Protein AF-A0A834KMZ2-F1 (afdb_monomer_lite)

Organism: Vespula germanica (NCBI:txid30212)

Structure (mmCIF, N/CA/C/O backbone):
data_AF-A0A834KMZ2-F1
#
_entry.id   AF-A0A834KMZ2-F1
#
loop_
_atom_site.group_PDB
_atom_site.id
_atom_site.type_symbol
_atom_site.label_atom_id
_atom_site.label_alt_id
_atom_site.label_comp_id
_atom_site.label_asym_id
_atom_site.label_entity_id
_atom_site.label_seq_id
_atom_site.pdbx_PDB_ins_code
_atom_site.Cartn_x
_atom_site.Cartn_y
_atom_site.Cartn_z
_atom_site.occupancy
_atom_site.B_iso_or_equiv
_atom_site.auth_seq_id
_atom_site.auth_comp_id
_atom_site.auth_asym_id
_atom_site.auth_atom_id
_atom_site.pdbx_PDB_model_num
ATOM 1 N N . MET A 1 1 ? -34.860 12.836 6.841 1.00 38.59 1 MET A N 1
ATOM 2 C CA . MET A 1 1 ? -33.614 12.216 7.350 1.00 38.59 1 MET A CA 1
ATOM 3 C C . MET A 1 1 ? -32.764 11.825 6.155 1.00 38.59 1 MET A C 1
ATOM 5 O O . MET A 1 1 ? -33.302 11.179 5.270 1.00 38.59 1 MET A O 1
ATOM 9 N N . GLY A 1 2 ? -31.499 12.254 6.106 1.00 48.66 2 GLY A N 1
ATOM 10 C CA . GLY A 1 2 ? -30.559 11.897 5.033 1.00 48.66 2 GLY A CA 1
ATOM 11 C C . GLY A 1 2 ? -29.766 13.084 4.485 1.00 48.66 2 GLY A C 1
ATOM 12 O O . GLY A 1 2 ? -29.866 13.385 3.303 1.00 48.66 2 GLY A O 1
ATOM 13 N N . LYS A 1 3 ? -29.006 13.790 5.333 1.00 41.50 3 LYS A N 1
ATOM 14 C CA . LYS A 1 3 ? -27.944 14.678 4.838 1.00 41.50 3 LYS A CA 1
ATOM 15 C C . LYS A 1 3 ? -26.815 13.779 4.329 1.00 41.50 3 LYS A C 1
ATOM 17 O O . LYS A 1 3 ? -26.200 13.083 5.126 1.00 41.50 3 LYS A O 1
ATOM 22 N N . SER A 1 4 ? -26.583 13.754 3.021 1.00 54.81 4 SER A N 1
ATOM 23 C CA . SER A 1 4 ? -25.369 13.185 2.437 1.00 54.81 4 SER A CA 1
ATOM 24 C C . SER A 1 4 ? -24.235 14.195 2.621 1.00 54.81 4 SER A C 1
ATOM 26 O O . SER A 1 4 ? -24.079 15.113 1.817 1.00 54.81 4 SER A O 1
ATOM 28 N N . GLU A 1 5 ? -23.500 14.070 3.725 1.00 51.50 5 GLU A N 1
ATOM 29 C CA . GLU A 1 5 ? -22.182 14.692 3.880 1.00 51.50 5 GLU A CA 1
ATOM 30 C C . GLU A 1 5 ? -21.244 14.168 2.777 1.00 51.50 5 GLU A C 1
ATOM 32 O O . GLU A 1 5 ? -21.395 13.011 2.362 1.00 51.50 5 GLU A O 1
ATOM 37 N N . PRO A 1 6 ? -20.293 14.971 2.264 1.00 47.72 6 PRO A N 1
ATOM 38 C CA . PRO A 1 6 ? -19.279 14.447 1.361 1.00 47.72 6 PRO A CA 1
ATOM 39 C C . PRO A 1 6 ? -18.529 13.338 2.104 1.00 47.72 6 PRO A C 1
ATOM 41 O O . PRO A 1 6 ? -17.932 13.558 3.156 1.00 47.72 6 PRO A O 1
ATOM 44 N N . SER A 1 7 ? -18.634 12.109 1.602 1.00 55.84 7 SER A N 1
ATOM 45 C CA . SER A 1 7 ? -17.973 10.946 2.182 1.00 55.84 7 SER A CA 1
ATOM 46 C C . SER A 1 7 ? -16.475 11.022 1.878 1.00 55.84 7 SER A C 1
ATOM 48 O O . SER A 1 7 ? -15.971 10.311 1.011 1.00 55.84 7 SER A O 1
ATOM 50 N N . ASP A 1 8 ? -15.763 11.909 2.564 1.00 56.94 8 ASP A N 1
ATOM 51 C CA . ASP A 1 8 ? -14.314 12.084 2.427 1.00 56.94 8 ASP A CA 1
ATOM 52 C C . ASP A 1 8 ? -13.521 10.975 3.145 1.00 56.94 8 ASP A C 1
ATOM 54 O O . ASP A 1 8 ? -12.294 11.028 3.231 1.00 56.94 8 ASP A 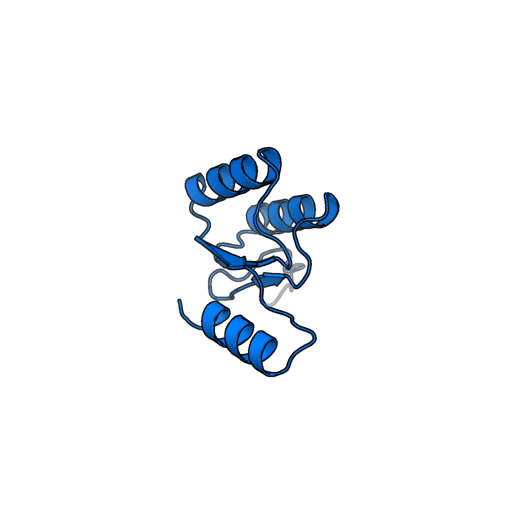O 1
ATOM 58 N N . THR A 1 9 ? -14.206 9.952 3.667 1.00 61.72 9 THR A N 1
ATOM 59 C CA . THR A 1 9 ? -13.630 8.864 4.459 1.00 61.72 9 THR A CA 1
ATOM 60 C C . THR A 1 9 ? -13.529 7.565 3.657 1.00 61.72 9 THR A C 1
ATOM 62 O O . THR A 1 9 ? -14.431 7.162 2.920 1.00 61.72 9 THR A O 1
ATOM 65 N N . CYS A 1 10 ? -12.388 6.891 3.787 1.00 70.25 10 CYS A N 1
ATOM 66 C CA . CYS A 1 10 ? -12.148 5.582 3.200 1.00 70.25 10 CYS A CA 1
ATOM 67 C C . CYS A 1 10 ? -12.906 4.501 3.977 1.00 70.25 10 CYS A C 1
ATOM 69 O O . CYS A 1 10 ? -13.019 4.538 5.201 1.00 70.25 10 CYS A O 1
ATOM 71 N N . PHE A 1 11 ? -13.415 3.502 3.257 1.00 73.38 11 PHE A N 1
ATOM 72 C CA . PHE A 1 11 ? -14.116 2.385 3.875 1.00 73.38 11 PHE A CA 1
ATOM 73 C C . PHE A 1 11 ? -13.100 1.400 4.452 1.00 73.38 11 PHE A C 1
ATOM 75 O O . PHE A 1 11 ? -12.328 0.795 3.711 1.00 73.38 11 PHE A O 1
ATOM 82 N N . LEU A 1 12 ? -13.180 1.169 5.761 1.00 70.00 12 LEU A N 1
ATOM 83 C CA . LEU A 1 12 ? -12.331 0.234 6.512 1.00 70.00 12 LEU A CA 1
ATOM 84 C C . LEU A 1 12 ? -12.299 -1.184 5.913 1.00 70.00 12 LEU A C 1
ATOM 86 O O . LEU A 1 12 ? -11.291 -1.879 5.981 1.00 70.00 12 LEU A O 1
ATOM 90 N N . ASN A 1 13 ? -13.398 -1.612 5.286 1.00 73.88 13 ASN A N 1
ATOM 91 C CA . ASN A 1 13 ? -13.540 -2.956 4.726 1.00 73.88 13 ASN A CA 1
ATOM 92 C C . ASN A 1 13 ? -13.140 -3.072 3.241 1.00 73.88 13 ASN A C 1
ATOM 94 O O . ASN A 1 13 ? -13.411 -4.097 2.617 1.00 73.88 13 ASN A O 1
ATOM 98 N N . LYS A 1 14 ? -12.555 -2.025 2.646 1.00 79.88 14 LYS A N 1
ATOM 99 C CA . LYS A 1 14 ? -12.092 -2.036 1.252 1.00 79.88 14 LYS A CA 1
ATOM 100 C C . LYS A 1 14 ? -10.567 -2.057 1.192 1.00 79.88 14 LYS A C 1
ATOM 102 O O . LYS A 1 14 ? -9.899 -1.426 2.006 1.00 79.88 14 LYS A O 1
ATOM 107 N N . SER A 1 15 ? -10.041 -2.770 0.202 1.00 80.06 15 SER A N 1
ATOM 108 C CA . SER A 1 15 ? -8.617 -2.771 -0.136 1.00 80.06 15 SER A CA 1
ATOM 109 C C . SER A 1 15 ? -8.359 -1.773 -1.257 1.00 80.06 15 SER A C 1
ATOM 111 O O . SER A 1 15 ? -9.040 -1.798 -2.284 1.00 80.06 15 SER A O 1
ATOM 113 N N . TYR A 1 16 ? -7.367 -0.908 -1.070 1.00 80.88 16 TYR A N 1
ATOM 114 C CA . TYR A 1 16 ? -6.982 0.111 -2.039 1.00 80.88 16 TYR A CA 1
ATOM 115 C C . TYR A 1 16 ? -5.720 -0.336 -2.772 1.00 80.88 16 TYR A C 1
ATOM 117 O O . TYR A 1 16 ? -4.692 -0.585 -2.144 1.00 80.88 16 TYR A O 1
ATOM 125 N N . VAL A 1 17 ? -5.806 -0.465 -4.097 1.00 79.00 17 VAL A N 1
ATOM 126 C CA . VAL A 1 17 ? -4.711 -0.958 -4.944 1.00 79.00 17 VAL A CA 1
ATOM 127 C C . VAL A 1 17 ? -4.160 0.175 -5.79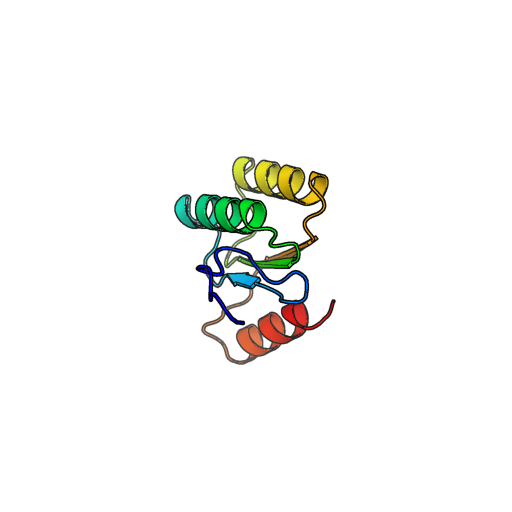6 1.00 79.00 17 VAL A C 1
ATOM 129 O O . VAL A 1 17 ? -4.918 0.830 -6.510 1.00 79.00 17 VAL A O 1
ATOM 132 N N . PHE A 1 18 ? -2.841 0.361 -5.778 1.00 77.69 18 PHE A N 1
ATOM 133 C CA . PHE A 1 18 ? -2.163 1.394 -6.561 1.00 77.69 18 PHE A CA 1
ATOM 134 C C . PHE A 1 18 ? -1.177 0.792 -7.551 1.00 77.69 18 PHE A C 1
ATOM 136 O O . PHE A 1 18 ? -0.192 0.158 -7.168 1.00 77.69 18 PHE A O 1
ATOM 143 N N . LEU A 1 19 ? -1.434 1.059 -8.831 1.00 72.56 19 LEU A N 1
ATOM 144 C CA . LEU A 1 19 ? -0.705 0.506 -9.969 1.00 72.56 19 LEU A CA 1
ATOM 145 C C . LEU A 1 19 ? 0.459 1.395 -10.445 1.00 72.56 19 LEU A C 1
ATOM 147 O O . LEU A 1 19 ? 0.641 1.531 -11.645 1.00 72.56 19 LEU A O 1
ATOM 151 N N . SER A 1 20 ? 1.192 2.051 -9.536 1.00 63.16 20 SER A N 1
ATOM 152 C CA . SER A 1 20 ? 2.370 2.915 -9.833 1.00 63.16 20 SER A CA 1
ATOM 153 C C . SER A 1 20 ? 2.819 3.750 -8.612 1.00 63.16 20 SER A C 1
ATOM 155 O O . SER A 1 20 ? 3.291 4.878 -8.740 1.00 63.16 20 SER A O 1
ATOM 157 N N . GLY A 1 21 ? 2.649 3.235 -7.390 1.00 59.97 21 GLY A N 1
ATOM 158 C CA . GLY A 1 21 ? 2.597 4.054 -6.167 1.00 59.97 21 GLY A CA 1
ATOM 159 C C . GLY A 1 21 ? 3.911 4.621 -5.604 1.00 59.97 21 GLY A C 1
ATOM 160 O O . GLY A 1 21 ? 3.867 5.219 -4.534 1.00 59.97 21 GLY A O 1
ATOM 161 N N . LEU A 1 22 ? 5.063 4.449 -6.262 1.00 59.75 22 LEU A N 1
ATOM 162 C CA . LEU A 1 22 ? 6.375 4.837 -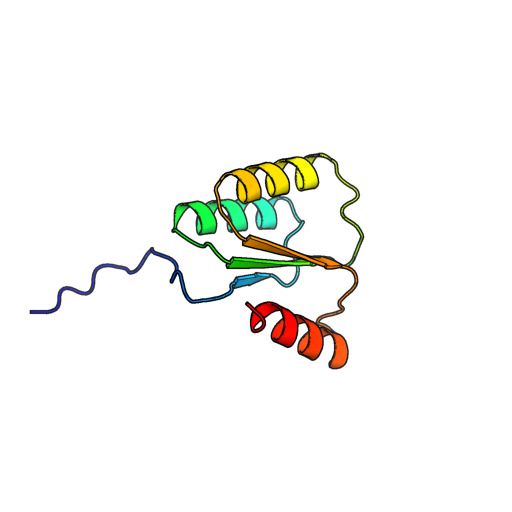5.702 1.00 59.75 22 LEU A CA 1
ATOM 163 C C . LEU A 1 22 ? 7.032 6.074 -6.327 1.00 59.75 22 LEU A C 1
ATOM 165 O O . LEU A 1 22 ? 8.163 6.408 -5.976 1.00 59.75 22 LEU A O 1
ATOM 169 N N . GLY A 1 23 ? 6.341 6.796 -7.211 1.00 62.53 23 GLY A N 1
ATOM 170 C CA . GLY A 1 23 ? 6.717 8.188 -7.477 1.00 62.53 23 GLY A CA 1
ATOM 171 C C . GLY A 1 23 ? 6.477 9.049 -6.228 1.00 62.53 23 GLY A C 1
ATOM 172 O O . GLY A 1 23 ? 5.628 8.704 -5.406 1.00 62.53 23 GLY A O 1
ATOM 173 N N . GLY A 1 24 ? 7.164 10.189 -6.084 1.00 68.06 24 GLY A N 1
ATOM 174 C CA . GLY A 1 24 ? 6.982 11.084 -4.924 1.00 68.06 24 GLY A CA 1
ATOM 175 C C . GLY A 1 24 ? 5.515 11.463 -4.661 1.00 68.06 24 GLY A C 1
ATOM 176 O O . GLY A 1 24 ? 5.083 11.530 -3.516 1.00 68.06 24 GLY A O 1
ATOM 177 N N . PHE A 1 25 ? 4.714 11.582 -5.723 1.00 75.62 25 PHE A N 1
ATOM 178 C CA . PHE A 1 25 ? 3.272 11.820 -5.637 1.00 75.62 25 PHE A CA 1
ATOM 179 C C . PHE A 1 25 ? 2.470 10.624 -5.091 1.00 75.62 25 PHE A C 1
ATOM 181 O O . PHE A 1 25 ? 1.510 10.809 -4.349 1.00 75.62 25 PHE A O 1
ATOM 188 N N . GLY A 1 26 ? 2.857 9.391 -5.430 1.00 77.50 26 GLY A N 1
ATOM 189 C CA . GLY A 1 26 ? 2.154 8.186 -4.985 1.00 77.50 26 GLY A CA 1
ATOM 190 C C . GLY A 1 26 ? 2.245 7.987 -3.473 1.00 77.50 26 GLY A C 1
ATOM 191 O O . GLY A 1 26 ? 1.247 7.656 -2.837 1.00 77.50 26 GLY A O 1
ATOM 192 N N . LEU A 1 27 ? 3.407 8.286 -2.884 1.00 79.00 27 LEU A N 1
ATOM 193 C CA . LEU A 1 27 ? 3.605 8.227 -1.433 1.00 79.00 27 LEU A CA 1
ATOM 194 C C . LEU A 1 27 ? 2.760 9.270 -0.688 1.00 79.00 27 LEU A C 1
ATOM 196 O O . LEU A 1 27 ? 2.166 8.953 0.342 1.00 79.00 27 LEU A O 1
ATOM 200 N N . GLU A 1 28 ? 2.666 10.492 -1.216 1.00 82.69 28 GLU A N 1
ATOM 201 C CA . GLU A 1 28 ? 1.790 11.530 -0.655 1.00 82.69 28 GLU A CA 1
ATOM 202 C C . GLU A 1 28 ? 0.311 11.155 -0.776 1.00 82.69 28 GLU A C 1
ATOM 204 O O . GLU A 1 28 ? -0.465 11.346 0.161 1.00 82.69 28 GLU A O 1
ATOM 209 N N . PHE A 1 29 ? -0.083 10.551 -1.896 1.00 81.44 29 PHE A N 1
ATOM 210 C CA . PHE A 1 29 ? -1.456 10.101 -2.088 1.00 81.44 29 PHE A CA 1
ATOM 211 C C . PHE A 1 29 ? -1.844 8.984 -1.110 1.00 81.44 29 PHE A C 1
ATOM 213 O O . PHE A 1 29 ? -2.928 9.015 -0.529 1.00 81.44 29 PHE A O 1
ATOM 220 N N . VAL A 1 30 ? -0.943 8.028 -0.867 1.00 82.75 30 VAL A N 1
ATOM 221 C CA . VAL A 1 30 ? -1.126 6.991 0.161 1.00 82.75 30 VAL A CA 1
ATOM 222 C C . VAL A 1 30 ? -1.283 7.622 1.542 1.00 82.75 30 VAL A C 1
ATOM 224 O O . VAL A 1 30 ? -2.206 7.269 2.272 1.00 82.75 30 VAL A O 1
ATOM 227 N N . ASN A 1 31 ? -0.446 8.606 1.875 1.00 84.94 31 ASN A N 1
ATOM 228 C CA . ASN A 1 31 ? -0.534 9.322 3.143 1.00 84.94 31 ASN A CA 1
ATOM 229 C C . ASN A 1 31 ? -1.904 9.995 3.333 1.00 84.94 31 ASN A C 1
ATOM 231 O O . ASN A 1 31 ? -2.520 9.871 4.389 1.00 84.94 31 ASN A O 1
ATOM 235 N N . LEU A 1 32 ? -2.423 10.640 2.285 1.00 83.38 32 LEU A N 1
ATOM 236 C CA . LEU A 1 32 ? -3.745 11.267 2.302 1.00 83.38 32 LEU A CA 1
ATOM 237 C C . LEU A 1 32 ? -4.875 10.254 2.548 1.00 83.38 32 LEU A C 1
ATOM 239 O O . LEU A 1 32 ? -5.857 10.572 3.214 1.00 83.38 32 LEU A O 1
ATOM 243 N N . LEU A 1 33 ? -4.756 9.033 2.025 1.00 81.50 33 LEU A N 1
ATOM 244 C CA . LEU A 1 33 ? -5.752 7.981 2.237 1.00 81.50 33 LEU A CA 1
ATOM 245 C C . LEU A 1 33 ? -5.699 7.406 3.647 1.00 81.50 33 LEU A C 1
ATOM 247 O O . LEU A 1 33 ? -6.747 7.149 4.237 1.00 81.50 33 LEU A O 1
ATOM 251 N N . ILE A 1 34 ? -4.501 7.248 4.204 1.00 82.88 34 ILE A N 1
ATOM 252 C CA . ILE A 1 34 ? -4.320 6.824 5.596 1.00 82.88 34 ILE A CA 1
ATOM 253 C C . ILE A 1 34 ? -4.958 7.847 6.538 1.00 82.88 34 ILE A C 1
ATOM 255 O O . ILE A 1 34 ? -5.737 7.467 7.410 1.00 82.88 34 ILE A O 1
ATOM 259 N N . LEU A 1 35 ? -4.744 9.145 6.289 1.00 83.94 35 LEU A N 1
ATOM 260 C CA . LEU A 1 35 ? -5.421 10.230 7.015 1.00 83.94 35 LEU A CA 1
ATOM 261 C C . LEU A 1 35 ? -6.953 10.173 6.890 1.00 83.94 35 LEU A C 1
ATOM 263 O O . LEU A 1 35 ? -7.666 10.660 7.761 1.00 83.94 35 LEU A O 1
ATOM 267 N N . ARG A 1 36 ? -7.469 9.544 5.830 1.00 81.19 36 ARG A N 1
ATOM 268 C CA . ARG A 1 36 ? -8.899 9.297 5.601 1.00 81.19 36 ARG A CA 1
ATOM 269 C C . ARG A 1 36 ? -9.374 7.928 6.109 1.00 81.19 36 ARG A C 1
ATOM 271 O O . ARG A 1 36 ? -10.436 7.485 5.685 1.00 81.19 36 ARG A O 1
ATOM 278 N N . ASN A 1 37 ? -8.643 7.266 7.012 1.00 82.06 37 ASN A N 1
ATOM 279 C CA . ASN A 1 37 ? -8.938 5.937 7.580 1.00 82.06 37 ASN A CA 1
ATOM 280 C C . ASN A 1 37 ? -8.770 4.738 6.626 1.00 82.06 37 ASN A C 1
ATOM 282 O O . ASN A 1 37 ? -9.371 3.680 6.838 1.00 82.06 37 ASN A O 1
ATOM 286 N N . ALA A 1 38 ? -7.953 4.847 5.576 1.00 81.44 38 ALA A N 1
ATOM 287 C CA . ALA A 1 38 ? -7.599 3.673 4.783 1.00 81.44 38 ALA A CA 1
ATOM 288 C C . ALA A 1 38 ? -6.660 2.754 5.582 1.00 81.44 38 ALA A C 1
ATOM 290 O O . ALA A 1 38 ? -5.519 3.111 5.860 1.00 81.44 38 ALA A O 1
ATOM 291 N N . GLN A 1 39 ? -7.138 1.556 5.923 1.00 82.50 39 GLN A N 1
ATOM 292 C CA . GLN A 1 39 ? -6.363 0.569 6.687 1.00 82.50 39 GLN A CA 1
ATOM 293 C C . GLN A 1 39 ? -5.712 -0.511 5.821 1.00 82.50 39 GLN A C 1
ATOM 295 O O . GLN A 1 39 ? -4.790 -1.169 6.283 1.00 82.50 39 GLN A O 1
ATOM 300 N N . ASN A 1 40 ? -6.167 -0.705 4.580 1.00 82.50 40 ASN A N 1
ATOM 301 C CA . ASN A 1 40 ? -5.696 -1.788 3.715 1.00 82.50 40 ASN A CA 1
ATOM 302 C C . ASN A 1 40 ? -5.178 -1.219 2.397 1.00 82.50 40 ASN A C 1
ATOM 304 O O . ASN A 1 40 ? -5.964 -0.847 1.519 1.00 82.50 40 ASN A O 1
ATOM 308 N N . ILE A 1 41 ? -3.856 -1.154 2.258 1.00 81.25 41 ILE A N 1
ATOM 309 C CA . ILE A 1 41 ? -3.197 -0.539 1.106 1.00 81.25 41 ILE A CA 1
ATOM 310 C C . ILE A 1 41 ? -2.276 -1.564 0.447 1.00 81.25 41 ILE A C 1
ATOM 312 O O . ILE A 1 41 ? -1.422 -2.175 1.084 1.00 81.25 41 ILE A O 1
ATOM 316 N N . SER A 1 42 ? -2.473 -1.772 -0.852 1.00 77.50 42 SER A N 1
ATOM 317 C CA . SER A 1 42 ? -1.650 -2.645 -1.686 1.00 77.50 42 SER A CA 1
ATOM 318 C C . SER A 1 42 ? -0.981 -1.815 -2.774 1.00 77.50 42 SER A C 1
ATOM 320 O O . SER A 1 42 ? -1.659 -1.237 -3.626 1.00 77.50 42 SER A O 1
ATOM 322 N N . LEU A 1 43 ? 0.349 -1.755 -2.763 1.00 74.50 43 LEU A N 1
ATOM 323 C CA . LEU A 1 43 ? 1.112 -1.083 -3.815 1.00 74.50 43 LEU A CA 1
ATOM 324 C C . LEU A 1 43 ? 1.751 -2.115 -4.729 1.00 74.50 43 LEU A C 1
ATOM 326 O O . LEU A 1 43 ? 2.383 -3.058 -4.253 1.00 74.50 43 LEU A O 1
ATOM 330 N N . THR A 1 44 ? 1.640 -1.906 -6.040 1.00 70.94 44 THR A N 1
ATOM 331 C CA . THR A 1 44 ? 2.394 -2.690 -7.020 1.00 70.94 44 THR A CA 1
ATOM 332 C C . THR A 1 44 ? 3.639 -1.937 -7.446 1.00 70.94 44 THR A C 1
ATOM 334 O O . THR A 1 44 ? 3.553 -0.784 -7.879 1.00 70.94 44 THR A O 1
ATOM 337 N N . LEU A 1 45 ? 4.784 -2.597 -7.343 1.00 66.94 45 LEU A N 1
ATOM 338 C CA . LEU A 1 45 ? 6.091 -2.037 -7.640 1.00 66.94 45 LEU A CA 1
ATOM 339 C C . LEU A 1 45 ? 6.664 -2.775 -8.843 1.00 66.94 45 LEU A C 1
ATOM 341 O O . LEU A 1 45 ? 6.665 -4.005 -8.870 1.00 66.94 45 LEU A O 1
ATOM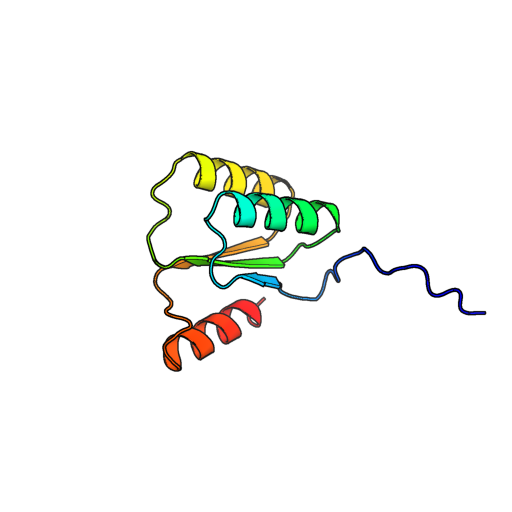 345 N N . GLN A 1 46 ? 7.139 -2.041 -9.846 1.00 63.59 46 GLN A N 1
ATOM 346 C CA . GLN A 1 46 ? 7.835 -2.664 -10.976 1.00 63.59 46 GLN A CA 1
ATOM 347 C C . GLN A 1 46 ? 9.279 -3.041 -10.617 1.00 63.59 46 GLN A C 1
ATOM 349 O O . GLN A 1 46 ? 9.788 -4.011 -11.166 1.00 63.59 46 GLN A O 1
ATOM 354 N N . ASN A 1 47 ? 9.872 -2.354 -9.634 1.00 58.50 47 ASN A N 1
ATOM 355 C CA . ASN A 1 47 ? 11.206 -2.623 -9.101 1.00 58.50 47 ASN A CA 1
ATOM 356 C C . ASN A 1 47 ? 11.126 -2.915 -7.593 1.00 58.50 47 ASN A C 1
ATOM 358 O O . ASN A 1 47 ? 10.129 -2.596 -6.940 1.00 58.50 47 ASN A O 1
ATOM 362 N N . VAL A 1 48 ? 12.177 -3.518 -7.037 1.00 58.91 48 VAL A N 1
ATOM 363 C CA . VAL A 1 48 ? 12.341 -3.674 -5.584 1.00 58.91 48 VAL A CA 1
ATOM 364 C C . VAL A 1 48 ? 12.372 -2.281 -4.934 1.00 58.91 48 VAL A C 1
ATOM 366 O O . VAL A 1 48 ? 12.755 -1.304 -5.575 1.00 58.91 48 VAL A O 1
ATOM 369 N N . ILE A 1 49 ? 11.922 -2.166 -3.681 1.00 61.97 49 ILE A N 1
ATOM 370 C CA . ILE A 1 49 ? 12.030 -0.931 -2.887 1.00 61.97 49 ILE A CA 1
ATOM 371 C C . ILE A 1 49 ? 13.525 -0.631 -2.706 1.00 61.97 49 ILE A C 1
ATOM 373 O O . ILE A 1 49 ? 14.153 -1.134 -1.782 1.00 61.97 49 ILE A O 1
ATOM 377 N N . GLU A 1 50 ? 14.109 0.128 -3.628 1.00 58.50 50 GLU A N 1
ATOM 378 C CA . GLU A 1 50 ? 15.545 0.436 -3.634 1.00 58.50 50 GLU A CA 1
ATOM 379 C C . GLU A 1 50 ? 15.878 1.696 -2.818 1.00 58.50 50 GLU A C 1
ATOM 381 O O . GLU A 1 50 ? 17.035 1.932 -2.483 1.00 58.50 50 GLU A O 1
ATOM 386 N N . TYR A 1 51 ? 14.876 2.499 -2.440 1.00 67.12 51 TYR A N 1
ATOM 387 C CA . TYR A 1 51 ? 15.087 3.789 -1.780 1.00 67.12 51 TYR A CA 1
ATOM 388 C C . TYR A 1 51 ? 14.697 3.747 -0.296 1.00 67.12 51 TYR A C 1
ATOM 390 O O . TYR A 1 51 ? 13.529 3.547 0.044 1.00 67.12 51 TYR A O 1
ATOM 398 N N . GLY A 1 52 ? 15.650 4.033 0.601 1.00 78.69 52 GLY A N 1
ATOM 399 C CA . GLY A 1 52 ? 15.438 4.023 2.059 1.00 78.69 52 GLY A CA 1
ATOM 400 C C . GLY A 1 52 ? 14.288 4.916 2.548 1.00 78.69 52 GLY A C 1
ATOM 401 O O . GLY A 1 52 ? 13.596 4.566 3.499 1.00 78.69 52 GLY A O 1
ATOM 402 N N . TYR A 1 53 ? 13.998 6.018 1.846 1.00 80.56 53 TYR A N 1
ATOM 403 C CA . TYR A 1 53 ? 12.853 6.887 2.153 1.00 80.56 53 TYR A CA 1
ATOM 404 C C . TYR A 1 53 ? 11.501 6.175 2.004 1.00 80.56 53 TYR A C 1
ATOM 406 O O . TYR A 1 53 ? 10.597 6.360 2.817 1.00 80.56 53 TYR A O 1
ATOM 414 N N . GLN A 1 54 ? 11.353 5.338 0.976 1.00 77.75 54 GLN A N 1
ATOM 415 C CA . GLN A 1 54 ? 10.122 4.583 0.755 1.00 77.75 54 GLN A CA 1
ATOM 416 C C . GLN A 1 54 ? 9.930 3.551 1.864 1.00 77.75 54 GLN A C 1
ATOM 418 O O . GLN A 1 54 ? 8.831 3.427 2.396 1.00 77.75 54 GLN A O 1
ATOM 423 N N . HIS A 1 55 ? 11.011 2.868 2.247 1.00 80.50 55 HIS A N 1
ATOM 424 C CA . HIS A 1 55 ? 10.998 1.898 3.336 1.00 80.50 55 HIS A CA 1
ATOM 425 C C . HIS A 1 55 ? 10.573 2.538 4.663 1.00 80.50 55 HIS A C 1
ATOM 427 O O . HIS A 1 55 ? 9.609 2.087 5.274 1.00 80.50 55 HIS A O 1
ATOM 433 N N . MET A 1 56 ? 11.195 3.664 5.028 1.00 85.56 56 MET A N 1
ATOM 434 C CA . MET A 1 56 ? 10.861 4.415 6.241 1.00 85.56 56 MET A CA 1
ATOM 435 C C . MET A 1 56 ? 9.376 4.809 6.293 1.00 85.56 56 MET A C 1
ATOM 437 O O . MET A 1 56 ? 8.730 4.672 7.330 1.00 85.56 56 MET A O 1
ATOM 441 N N . ARG A 1 57 ? 8.796 5.285 5.180 1.00 84.12 57 ARG A N 1
ATOM 442 C CA . ARG A 1 57 ? 7.363 5.637 5.142 1.00 84.12 57 ARG A CA 1
ATOM 443 C C . ARG A 1 57 ? 6.458 4.429 5.331 1.00 84.12 57 ARG A C 1
ATOM 445 O O . ARG A 1 57 ? 5.451 4.534 6.024 1.00 84.12 57 ARG A O 1
ATOM 452 N N . ILE A 1 58 ? 6.812 3.301 4.726 1.00 81.94 58 ILE A N 1
ATOM 453 C CA . ILE A 1 58 ? 6.042 2.064 4.854 1.00 81.94 58 ILE A CA 1
ATOM 454 C C . ILE A 1 58 ? 6.046 1.585 6.308 1.00 81.94 58 ILE A C 1
ATOM 456 O O . ILE A 1 58 ? 4.979 1.287 6.840 1.00 81.94 58 ILE A O 1
ATOM 460 N N . GLU A 1 59 ? 7.204 1.584 6.971 1.00 86.06 59 GLU A N 1
ATOM 461 C CA . GLU A 1 59 ? 7.319 1.223 8.390 1.00 86.06 59 GLU A CA 1
ATOM 462 C C . GLU A 1 59 ? 6.500 2.153 9.298 1.00 86.06 59 GLU A C 1
ATOM 464 O O . GLU A 1 59 ? 5.818 1.689 10.216 1.00 86.06 59 GLU A O 1
ATOM 469 N N . LEU A 1 60 ? 6.500 3.462 9.020 1.00 88.00 60 LEU A N 1
ATOM 470 C CA . LEU A 1 60 ? 5.684 4.440 9.749 1.00 88.00 60 LEU A CA 1
ATOM 471 C C . LEU A 1 60 ? 4.183 4.154 9.612 1.00 88.00 60 LEU A C 1
ATOM 473 O O . LEU A 1 60 ? 3.439 4.202 10.595 1.00 88.00 60 LEU A O 1
ATOM 477 N N . TRP A 1 61 ? 3.723 3.828 8.405 1.00 86.00 61 TRP A N 1
ATOM 478 C CA . TRP A 1 61 ? 2.321 3.492 8.161 1.00 86.00 61 TRP A CA 1
ATOM 479 C C . TRP A 1 61 ? 1.924 2.159 8.800 1.00 86.00 61 TRP A C 1
ATOM 481 O O . TRP A 1 61 ? 0.861 2.072 9.416 1.00 86.00 61 TRP A O 1
ATOM 491 N N . GLN A 1 62 ? 2.793 1.149 8.735 1.00 85.69 62 GLN A N 1
ATOM 492 C CA . GLN A 1 62 ? 2.582 -0.134 9.411 1.00 85.69 62 GLN A CA 1
ATOM 493 C C . GLN A 1 62 ? 2.504 0.034 10.933 1.00 85.69 62 GLN A C 1
ATOM 495 O O . GLN A 1 62 ? 1.603 -0.514 11.567 1.00 85.69 62 GLN A O 1
ATOM 500 N N . SER A 1 63 ? 3.373 0.868 11.508 1.00 86.31 63 SER A N 1
ATOM 501 C CA . SER A 1 63 ? 3.350 1.212 12.938 1.00 86.31 63 SER A CA 1
ATOM 502 C C . SER A 1 63 ? 2.078 1.963 13.346 1.00 86.31 63 SER A C 1
ATOM 504 O O . SER A 1 63 ? 1.650 1.882 14.493 1.00 86.31 63 SER A O 1
ATOM 506 N N . SER A 1 64 ? 1.437 2.650 12.398 1.00 82.75 64 SER A N 1
ATOM 507 C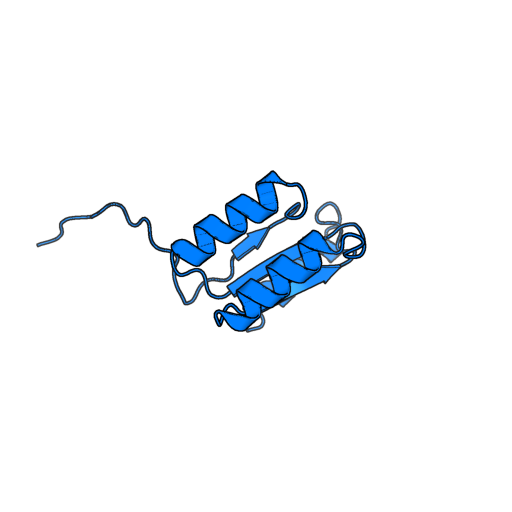 CA . SER A 1 64 ? 0.155 3.341 12.591 1.00 82.75 64 SER A CA 1
ATOM 508 C C . SER A 1 64 ? -1.061 2.407 12.465 1.00 82.75 64 SER A C 1
ATOM 510 O O . SER A 1 64 ? -2.198 2.872 12.496 1.00 82.75 64 SER A O 1
ATOM 512 N N . GLY A 1 65 ? -0.845 1.095 12.305 1.00 82.69 65 GLY A N 1
ATOM 513 C CA . GLY A 1 65 ? -1.909 0.094 12.202 1.00 82.69 65 GLY A CA 1
ATOM 514 C C . GLY A 1 65 ? -2.465 -0.108 10.789 1.00 82.69 65 GLY A C 1
ATOM 515 O O . GLY A 1 65 ? -3.513 -0.733 10.631 1.00 82.69 65 GLY A O 1
ATOM 516 N N . VAL A 1 66 ? -1.788 0.405 9.756 1.00 84.06 66 VAL A N 1
ATOM 517 C CA . VAL A 1 66 ? -2.182 0.202 8.354 1.00 84.06 66 VAL A CA 1
ATOM 518 C C . VAL A 1 66 ? -1.548 -1.081 7.824 1.00 84.06 66 VAL A C 1
ATOM 520 O O . VAL A 1 66 ? -0.327 -1.237 7.814 1.00 84.06 66 VAL A O 1
ATOM 523 N N . SER A 1 67 ? -2.375 -1.998 7.328 1.00 82.00 67 SER A N 1
ATOM 524 C CA . SER A 1 67 ? -1.909 -3.186 6.623 1.00 82.00 67 SER A CA 1
ATOM 525 C C . SER A 1 67 ? -1.393 -2.794 5.244 1.00 82.00 67 SER A C 1
ATOM 527 O O . SER A 1 67 ? -2.146 -2.354 4.368 1.00 82.00 67 SER A O 1
ATOM 529 N N . PHE A 1 68 ? -0.085 -2.953 5.063 1.00 79.69 68 PHE A N 1
ATOM 530 C CA . PHE A 1 68 ? 0.600 -2.616 3.828 1.00 79.69 68 PHE A CA 1
ATOM 531 C C . PHE A 1 68 ? 1.115 -3.874 3.136 1.00 79.69 68 PHE A C 1
ATOM 533 O O . PHE A 1 68 ? 1.961 -4.585 3.682 1.00 79.69 68 PHE A O 1
ATOM 540 N N . LYS A 1 69 ? 0.619 -4.146 1.925 1.00 75.69 69 LYS A N 1
ATOM 541 C CA . LYS A 1 69 ? 1.044 -5.292 1.111 1.00 75.69 69 LYS A CA 1
ATOM 542 C C . LYS A 1 69 ? 1.904 -4.820 -0.057 1.00 75.69 69 LYS A C 1
ATOM 544 O O . LYS A 1 69 ? 1.422 -4.153 -0.974 1.00 75.69 69 LYS A O 1
ATOM 549 N N . ASN A 1 70 ? 3.176 -5.210 -0.020 1.00 67.12 70 ASN A N 1
ATOM 550 C CA . ASN A 1 70 ? 4.139 -4.965 -1.089 1.00 67.12 70 ASN A CA 1
ATOM 551 C C . ASN A 1 70 ? 3.977 -6.009 -2.192 1.00 67.12 70 ASN A C 1
ATOM 553 O O . ASN A 1 70 ? 4.272 -7.184 -1.982 1.00 67.12 70 ASN A O 1
ATOM 557 N N . LEU A 1 71 ? 3.537 -5.584 -3.377 1.00 66.06 71 LEU A N 1
ATOM 558 C CA . LEU A 1 71 ? 3.428 -6.440 -4.556 1.00 66.06 71 LEU A CA 1
ATOM 559 C C . LEU A 1 71 ? 4.543 -6.100 -5.544 1.00 66.06 71 LEU A C 1
ATOM 561 O O . LEU A 1 71 ? 4.387 -5.247 -6.414 1.00 66.06 71 LEU A O 1
ATOM 565 N N . ILE A 1 72 ? 5.689 -6.754 -5.384 1.00 63.53 72 ILE A N 1
ATOM 566 C CA . ILE A 1 72 ? 6.883 -6.523 -6.206 1.00 63.53 72 ILE A CA 1
ATOM 567 C C . ILE A 1 72 ? 6.790 -7.330 -7.515 1.00 63.53 72 ILE A C 1
ATOM 569 O O . ILE A 1 72 ? 6.345 -8.477 -7.515 1.00 63.53 72 ILE A O 1
ATOM 573 N N . CYS A 1 73 ? 7.232 -6.733 -8.626 1.00 60.91 73 CYS A N 1
ATOM 574 C CA . CYS A 1 73 ? 7.380 -7.342 -9.955 1.00 60.91 73 CYS A CA 1
ATOM 575 C C . CYS A 1 73 ? 6.079 -7.789 -10.651 1.00 60.91 73 CYS A C 1
ATOM 577 O O . CYS A 1 73 ? 6.105 -8.657 -11.529 1.00 60.91 73 CYS A O 1
ATOM 579 N N . LEU A 1 74 ? 4.930 -7.188 -10.322 1.00 63.78 74 LEU A N 1
ATOM 580 C CA . LEU A 1 74 ? 3.668 -7.485 -11.009 1.00 63.78 74 LEU A CA 1
ATOM 581 C C . LEU A 1 74 ? 3.372 -6.454 -12.095 1.00 63.78 74 LEU A C 1
ATOM 583 O O . LEU A 1 74 ? 2.925 -5.340 -11.833 1.00 63.78 74 LEU A O 1
ATOM 587 N N . TYR A 1 75 ? 3.584 -6.854 -13.349 1.00 64.50 75 TYR A N 1
ATOM 588 C CA . TYR A 1 75 ? 3.133 -6.086 -14.503 1.00 64.50 75 TYR A CA 1
ATOM 589 C C . TYR A 1 75 ? 1.602 -6.068 -14.550 1.00 64.50 75 TYR A C 1
ATOM 591 O O . TYR A 1 75 ? 0.987 -7.045 -14.975 1.00 64.50 75 TYR A O 1
ATOM 599 N N . ALA A 1 76 ? 0.984 -4.939 -14.201 1.00 67.88 76 ALA A N 1
ATOM 600 C CA . ALA A 1 76 ? -0.436 -4.702 -14.480 1.00 67.88 76 ALA A CA 1
ATOM 601 C C . ALA A 1 76 ? -0.745 -4.694 -15.993 1.00 67.88 76 ALA A C 1
ATOM 603 O O . ALA A 1 76 ? -1.879 -4.891 -16.415 1.00 67.88 76 ALA A O 1
ATOM 604 N N . SER A 1 77 ? 0.275 -4.520 -16.835 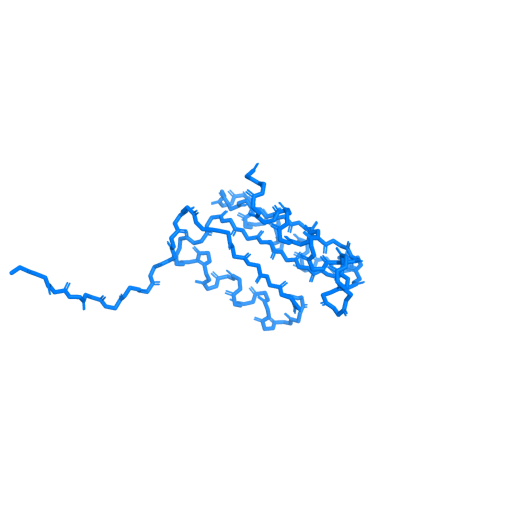1.00 72.12 77 SER A N 1
ATOM 605 C CA . SER A 1 77 ? 0.163 -4.683 -18.285 1.00 72.12 77 SER A CA 1
ATOM 606 C C . SER A 1 77 ? -0.001 -6.145 -18.722 1.00 72.12 77 SER A C 1
ATOM 608 O O . SER A 1 77 ? -0.433 -6.395 -19.845 1.00 72.12 77 SER A O 1
ATOM 610 N N . LYS A 1 78 ? 0.304 -7.127 -17.858 1.00 79.94 78 LYS A N 1
ATOM 611 C CA . LYS A 1 78 ? 0.096 -8.556 -18.129 1.00 79.94 78 LYS A CA 1
ATOM 612 C C . LYS A 1 78 ? -1.150 -9.060 -17.406 1.00 79.94 78 LYS A C 1
ATOM 614 O O . LYS A 1 78 ? -1.357 -8.795 -16.223 1.00 79.94 78 LYS A O 1
ATOM 619 N N . ARG A 1 79 ? -1.951 -9.876 -18.100 1.00 82.25 79 ARG A N 1
ATOM 620 C CA . ARG A 1 79 ? -3.188 -10.463 -17.553 1.00 82.25 79 ARG A CA 1
ATOM 621 C C . ARG A 1 79 ? -2.945 -11.248 -16.260 1.00 82.25 79 ARG A C 1
ATOM 623 O O . ARG A 1 79 ? -3.753 -11.163 -15.337 1.00 82.25 79 ARG A O 1
ATOM 630 N N . ASP A 1 80 ? -1.837 -11.978 -16.188 1.00 80.81 80 ASP A N 1
ATOM 631 C CA . ASP A 1 80 ? -1.489 -12.779 -15.011 1.00 80.81 80 ASP A CA 1
ATOM 632 C C . ASP A 1 80 ? -1.058 -11.909 -13.827 1.00 80.81 80 ASP A C 1
ATOM 634 O O . ASP A 1 80 ? -1.458 -12.179 -12.695 1.00 80.81 80 ASP A O 1
ATOM 638 N N . GLY A 1 81 ? -0.351 -10.806 -14.097 1.00 78.50 81 GLY A N 1
ATOM 639 C CA . GLY A 1 81 ? -0.021 -9.802 -13.087 1.00 78.50 81 GLY A CA 1
ATOM 640 C C . GLY A 1 81 ? -1.282 -9.175 -12.497 1.00 78.50 81 GLY A C 1
ATOM 641 O O . GLY A 1 81 ? -1.454 -9.190 -11.282 1.00 78.50 81 GLY A O 1
ATOM 642 N N . CYS A 1 82 ? -2.226 -8.739 -13.338 1.00 80.12 82 CYS A N 1
ATOM 643 C CA . CYS A 1 82 ? -3.522 -8.218 -12.885 1.00 80.12 82 CYS A CA 1
ATOM 644 C C . CYS A 1 82 ? -4.309 -9.211 -12.024 1.00 80.12 82 CYS A C 1
ATOM 646 O O . CYS A 1 82 ? -4.829 -8.838 -10.972 1.00 80.12 82 CYS A O 1
ATOM 648 N N . LYS A 1 83 ? -4.388 -10.482 -12.438 1.00 84.69 83 LYS A N 1
ATOM 649 C CA . LYS A 1 83 ? -5.064 -11.519 -11.643 1.00 84.69 83 LYS A CA 1
ATOM 650 C C . LYS A 1 83 ? -4.423 -11.681 -10.269 1.00 84.69 83 LYS A C 1
ATOM 652 O O . LYS A 1 83 ? -5.150 -11.837 -9.291 1.00 84.69 83 LYS A O 1
ATOM 657 N N . LEU A 1 84 ? -3.093 -11.661 -10.190 1.00 80.94 84 LEU A N 1
ATOM 658 C CA . LEU A 1 84 ? -2.393 -11.810 -8.921 1.00 80.94 84 LEU A CA 1
ATOM 659 C C . LEU A 1 84 ? -2.591 -10.586 -8.022 1.00 80.94 84 LEU A C 1
ATOM 661 O O . LEU A 1 84 ? -2.934 -10.756 -6.860 1.00 80.94 84 LEU A O 1
ATOM 665 N N . ILE A 1 85 ? -2.489 -9.375 -8.577 1.00 80.75 85 ILE A N 1
ATOM 666 C CA . ILE A 1 85 ? -2.738 -8.120 -7.853 1.00 80.75 85 ILE A CA 1
ATOM 667 C C . ILE A 1 85 ? -4.132 -8.130 -7.215 1.00 80.75 85 ILE A C 1
ATOM 669 O O . ILE A 1 85 ? -4.277 -7.857 -6.024 1.00 80.75 85 ILE A O 1
ATOM 673 N N . LEU A 1 86 ? -5.155 -8.497 -7.991 1.00 82.00 86 LEU A N 1
ATOM 674 C CA . LEU A 1 86 ? -6.530 -8.572 -7.499 1.00 82.00 86 LEU A CA 1
ATOM 675 C C . LEU A 1 86 ? -6.699 -9.668 -6.443 1.00 82.00 86 LEU A C 1
ATOM 677 O O . LEU A 1 86 ? -7.335 -9.428 -5.420 1.00 82.00 86 LEU A O 1
ATOM 681 N N . LYS A 1 87 ? -6.108 -10.852 -6.645 1.00 84.06 87 LYS A N 1
ATOM 682 C CA . LYS A 1 87 ? -6.142 -11.926 -5.642 1.00 84.06 87 LYS A CA 1
ATOM 683 C C . LYS A 1 87 ? -5.509 -11.491 -4.324 1.00 84.06 87 LYS A C 1
ATOM 685 O O . LYS A 1 87 ? -6.095 -11.741 -3.276 1.00 84.06 87 LYS A O 1
ATOM 690 N N . THR A 1 88 ? -4.361 -10.821 -4.358 1.00 79.44 88 THR A N 1
ATOM 691 C CA . THR A 1 88 ? -3.697 -10.372 -3.131 1.00 79.44 88 THR A CA 1
ATOM 692 C C . THR A 1 88 ? -4.448 -9.234 -2.444 1.00 79.44 88 THR A C 1
ATOM 694 O O . THR A 1 88 ? -4.483 -9.194 -1.219 1.00 79.44 88 THR A O 1
ATOM 697 N N . ALA A 1 89 ? -5.095 -8.349 -3.205 1.00 77.69 89 ALA A N 1
ATOM 698 C CA . ALA A 1 89 ? -5.937 -7.296 -2.642 1.00 77.69 89 ALA A CA 1
ATOM 699 C C . ALA A 1 89 ? -7.212 -7.845 -1.975 1.00 77.69 89 ALA A C 1
ATOM 701 O O . ALA A 1 89 ? -7.686 -7.279 -0.991 1.00 77.69 89 ALA A O 1
ATOM 702 N N . LEU A 1 90 ? -7.771 -8.935 -2.513 1.00 79.38 90 LEU A N 1
ATOM 703 C CA . LEU A 1 90 ? -8.972 -9.593 -1.985 1.00 79.38 90 LEU A CA 1
ATOM 704 C C . LEU A 1 90 ? -8.673 -10.545 -0.823 1.00 79.38 90 LEU A C 1
ATOM 706 O O . LEU A 1 90 ? -9.517 -10.721 0.053 1.00 79.38 90 LEU A O 1
ATOM 710 N N . SER A 1 91 ? -7.489 -11.158 -0.807 1.00 69.62 91 SER A N 1
ATOM 711 C CA . SER A 1 91 ? -7.031 -11.963 0.322 1.00 69.62 91 SER A CA 1
ATOM 712 C C . SER A 1 91 ? -6.729 -11.019 1.483 1.00 69.62 91 SER A C 1
ATOM 714 O O . SER A 1 91 ? -5.722 -10.315 1.437 1.00 69.62 91 SER A O 1
ATOM 716 N N . LYS A 1 92 ? -7.608 -10.968 2.491 1.00 54.50 92 LYS A N 1
ATOM 717 C CA . LYS A 1 92 ? -7.338 -10.276 3.761 1.00 54.50 92 LYS A CA 1
ATOM 718 C C . LYS A 1 92 ? -6.115 -10.878 4.436 1.00 54.50 92 LYS A C 1
ATOM 720 O O . LYS A 1 92 ? -6.038 -12.121 4.492 1.00 54.50 92 LYS A O 1
#

Foldseek 3Di:
DDDPDPLLADDQPAAAEAADQPDPVSLVVVVSRVVRVAQHYEYEALADPPDVVVVVSVVVSVVVNRHYHYHYNQDPVDPVSVVVSVVVSPPD

pLDDT: mean 73.5, std 11.18, range [38.59, 88.0]

Secondary structure (DSSP, 8-state):
--------S--TT--EEETTTTSHHHHHHHHHHHHTT--EEEEEESS----HHHHHHHHHHHHTT-EEEEEET--TTSHHHHHHHHHHHH--

Radius of gyration: 14.23 Å; chains: 1; bounding box: 49×28×31 Å

Sequence (92 aa):
MGKSEPSDTCFLNKSYVFLSGLGGFGLEFVNLLILRNAQNISLTLQNVIEYGYQHMRIELWQSSGVSFKNLICLYASKRDGCKLILKTALSK